Protein AF-A0A2R3QWH8-F1 (afdb_monomer_lite)

pLDDT: mean 86.48, std 6.81, range [68.69, 97.5]

Foldseek 3Di:
DAQPPPRDDDDPVVCVVPVQADPPPGDGRVVVVVVVVVVVVVVVVVVVVVVVVVPDDPVVVVVCVVDPPDDDDDCPDDPDPPVVVVVVVVVVVVVCVVVVVVVVCCVCVVVVVVVVVVVVD

Sequence (121 aa):
MQCPKCKYEPTLAEVQQSPDDCVSCGVNYEGHERYVAQVKAQRQAEQAANVARAKRSPVVYEAEQQYPGAQPVVVVDINMSFGAMVRFMVKWVIASIPALIILFLLFTGVPAFFATLLRIF

Organism: Ectopseudomonas mendocina (NCBI:txid300)

Secondary structure (DSSP, 8-state):
---TTT-----HHHHHH-SSB-TTT--BHHHHHHHHHHHHHHHHHHHHHHHHHHTS-HHHHHHHHHSTT------------HHHHHHHHHHHHHHHHHHHHHHHHHHHHHHHHHHHHHHH-

Structure (mmCIF, N/CA/C/O backbone):
data_AF-A0A2R3QWH8-F1
#
_entry.id   AF-A0A2R3QWH8-F1
#
loop_
_atom_site.group_PDB
_atom_site.id
_atom_site.type_symbol
_atom_site.label_atom_id
_atom_site.label_alt_id
_atom_site.label_comp_id
_atom_site.label_asym_id
_atom_site.label_entity_id
_atom_site.label_seq_id
_atom_site.pdbx_PDB_ins_code
_atom_site.Cartn_x
_atom_site.Cartn_y
_atom_site.Cartn_z
_atom_site.occupancy
_atom_site.B_iso_or_equiv
_atom_site.auth_seq_id
_atom_site.auth_comp_id
_atom_site.auth_asym_id
_atom_site.auth_atom_id
_atom_site.pdbx_PDB_model_num
ATOM 1 N N . MET A 1 1 ? -36.069 -2.896 49.696 1.00 68.69 1 MET A N 1
ATOM 2 C CA . MET A 1 1 ? -35.003 -2.742 48.679 1.00 68.69 1 MET A CA 1
ATOM 3 C C . MET A 1 1 ? -33.701 -3.049 49.394 1.00 68.69 1 MET A C 1
ATOM 5 O O . MET A 1 1 ? -33.460 -2.440 50.427 1.00 68.69 1 MET A O 1
ATOM 9 N N . GLN A 1 2 ? -32.937 -4.048 48.955 1.00 79.56 2 GLN A N 1
ATOM 10 C CA . GLN A 1 2 ? -31.701 -4.435 49.643 1.00 79.56 2 GLN A CA 1
ATOM 11 C C . GLN A 1 2 ? -30.595 -3.422 49.343 1.00 79.56 2 GLN A C 1
ATOM 13 O O . GLN A 1 2 ? -30.450 -2.994 48.197 1.00 79.56 2 GLN A O 1
ATOM 18 N N . CYS A 1 3 ? -29.799 -3.054 50.349 1.00 82.81 3 CYS A N 1
ATOM 19 C CA . CYS A 1 3 ? -28.676 -2.147 50.142 1.00 82.81 3 CYS A CA 1
ATOM 20 C C . CYS A 1 3 ? -27.685 -2.744 49.122 1.00 82.81 3 CYS A C 1
ATOM 22 O O . CYS A 1 3 ? -27.189 -3.853 49.334 1.00 82.81 3 CYS A O 1
ATOM 24 N N . PRO A 1 4 ? -27.325 -2.033 48.039 1.00 79.31 4 PRO A N 1
ATOM 25 C CA . PRO A 1 4 ? -26.492 -2.589 46.971 1.00 79.31 4 PRO A CA 1
ATOM 26 C C . PRO A 1 4 ? -25.050 -2.895 47.406 1.00 79.31 4 PRO A C 1
ATOM 28 O O . PRO A 1 4 ? -24.358 -3.648 46.724 1.00 79.31 4 PRO A O 1
ATOM 31 N N . LYS A 1 5 ? -24.594 -2.340 48.538 1.00 83.88 5 LYS A N 1
ATOM 32 C CA . LYS A 1 5 ? -23.242 -2.559 49.069 1.00 83.88 5 LYS A CA 1
ATOM 33 C C . LYS A 1 5 ? -23.173 -3.685 50.100 1.00 83.88 5 LYS A C 1
ATOM 35 O O . LYS A 1 5 ? -22.277 -4.518 50.011 1.00 83.88 5 LYS A O 1
ATOM 40 N N . CYS A 1 6 ? -24.092 -3.719 51.071 1.00 87.44 6 CYS A N 1
ATOM 41 C CA . CYS A 1 6 ? -24.067 -4.704 52.165 1.00 87.44 6 CYS A CA 1
ATOM 42 C C . CYS A 1 6 ? -25.191 -5.749 52.116 1.00 87.44 6 CYS A C 1
ATOM 44 O O . CYS A 1 6 ? -25.213 -6.637 52.961 1.00 87.44 6 CYS A O 1
ATOM 46 N N . LYS A 1 7 ? -26.115 -5.661 51.149 1.00 85.81 7 LYS A N 1
ATOM 47 C CA . LYS A 1 7 ? -27.301 -6.529 50.993 1.00 85.81 7 LYS A CA 1
ATOM 48 C C . LYS A 1 7 ? -28.246 -6.563 52.201 1.00 85.81 7 LYS A C 1
ATOM 50 O O . LYS A 1 7 ? -29.137 -7.402 52.252 1.00 85.81 7 LYS A O 1
ATOM 55 N N . TYR A 1 8 ? -28.075 -5.6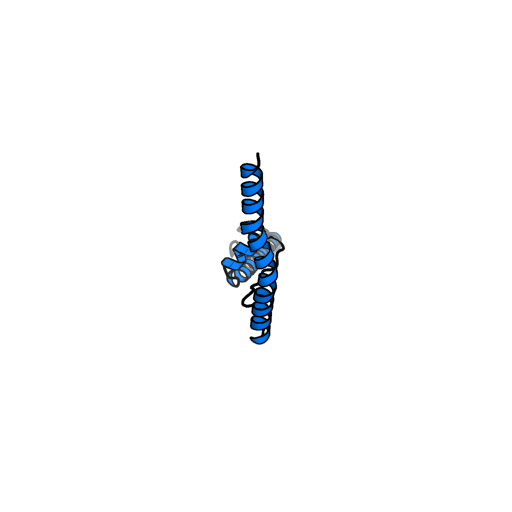49 53.153 1.00 88.38 8 TYR A N 1
ATOM 56 C CA . TYR A 1 8 ? -28.960 -5.510 54.300 1.00 88.38 8 TYR A CA 1
ATOM 57 C C . TYR A 1 8 ? -30.344 -5.026 53.858 1.00 88.38 8 TYR A C 1
ATOM 59 O O . TYR A 1 8 ? -30.455 -4.168 52.975 1.00 88.38 8 TYR A O 1
ATOM 67 N N . GLU A 1 9 ? -31.383 -5.581 54.473 1.00 85.12 9 GLU A N 1
ATOM 68 C CA . GLU A 1 9 ? -32.7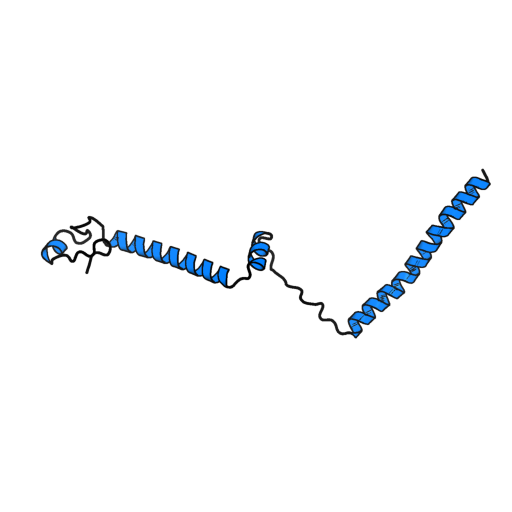78 -5.294 54.162 1.00 85.12 9 GLU A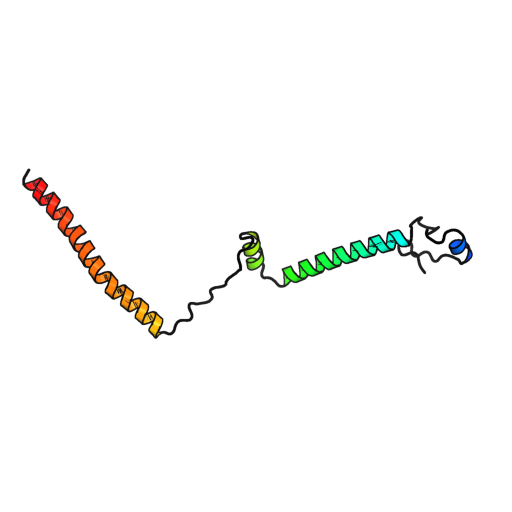 CA 1
ATOM 69 C C . GLU A 1 9 ? -33.376 -4.502 55.335 1.00 85.12 9 GLU A C 1
ATOM 71 O O . GLU A 1 9 ? -33.548 -5.067 56.415 1.00 85.12 9 GLU A O 1
ATOM 76 N N . PRO A 1 10 ? -33.604 -3.186 55.174 1.00 81.94 10 PRO A N 1
ATOM 77 C CA . PRO A 1 10 ? -33.981 -2.326 56.288 1.00 81.94 10 PRO A CA 1
ATOM 78 C C . PRO A 1 10 ? -35.434 -2.557 56.705 1.00 81.94 10 PRO A C 1
ATOM 80 O O . PRO A 1 10 ? -36.315 -2.786 55.871 1.00 81.94 10 PRO A O 1
ATOM 83 N N . THR A 1 11 ? -35.690 -2.463 58.006 1.00 85.56 11 THR A N 1
ATOM 84 C CA . THR A 1 11 ? -37.042 -2.528 58.563 1.00 85.56 11 THR A CA 1
ATOM 85 C C . THR A 1 11 ? -37.781 -1.201 58.367 1.00 85.56 11 THR A C 1
ATOM 87 O O . THR A 1 11 ? -37.170 -0.146 58.190 1.00 85.56 11 THR A O 1
ATOM 90 N N . LEU A 1 12 ? -39.119 -1.224 58.411 1.00 83.25 12 LEU A N 1
ATOM 91 C CA . LEU A 1 12 ? -39.949 -0.034 58.157 1.00 83.25 12 LEU A CA 1
ATOM 92 C C . LEU A 1 12 ? -39.626 1.144 59.100 1.00 83.25 12 LEU A C 1
ATOM 94 O O . LEU A 1 12 ? -39.757 2.300 58.705 1.00 83.25 12 LEU A O 1
ATOM 98 N N . ALA A 1 13 ? -39.189 0.846 60.328 1.00 84.06 13 ALA A N 1
ATOM 99 C CA . ALA A 1 13 ? -38.800 1.841 61.324 1.00 84.06 13 ALA A CA 1
ATOM 100 C C . ALA A 1 13 ? -37.470 2.535 60.972 1.00 84.06 13 ALA A C 1
ATOM 102 O O . ALA A 1 13 ? -37.339 3.745 61.130 1.00 84.06 13 ALA A O 1
ATOM 103 N N . GLU A 1 14 ? -36.498 1.792 60.440 1.00 80.44 14 GLU A N 1
ATOM 104 C CA . GLU A 1 14 ? -35.174 2.322 60.086 1.00 80.44 14 GLU A CA 1
ATOM 105 C C . GLU A 1 14 ? -35.230 3.217 58.844 1.00 80.44 14 GLU A C 1
ATOM 107 O O . GLU A 1 14 ? -34.547 4.237 58.781 1.00 80.44 14 GLU A O 1
ATOM 112 N N . VAL A 1 15 ? -36.105 2.887 57.889 1.00 80.94 15 VAL A N 1
ATOM 113 C CA . VAL A 1 15 ? -36.326 3.697 56.678 1.00 80.94 15 VAL A CA 1
ATOM 114 C C . VAL A 1 15 ? -36.913 5.073 57.013 1.00 80.94 15 VAL A C 1
ATOM 116 O O . VAL A 1 15 ? -36.587 6.056 56.356 1.00 80.94 15 VAL A O 1
ATOM 119 N N . GLN A 1 16 ? -37.754 5.171 58.048 1.00 82.81 16 GLN A N 1
ATOM 120 C CA . GLN A 1 16 ? -38.317 6.455 58.484 1.00 82.81 16 GLN A CA 1
ATOM 121 C C . GLN A 1 16 ? -37.284 7.350 59.177 1.00 82.81 16 GLN A C 1
ATOM 123 O O . GLN A 1 16 ? -37.415 8.571 59.143 1.00 82.81 16 GLN A O 1
ATOM 128 N N . GLN A 1 17 ? -36.264 6.758 59.803 1.00 85.12 17 GLN A N 1
ATOM 129 C CA . GLN A 1 17 ? -35.264 7.497 60.567 1.00 85.12 17 GLN A CA 1
ATOM 130 C C . GLN A 1 17 ? -34.085 7.978 59.711 1.00 85.12 17 GLN A C 1
ATOM 132 O O . GLN A 1 17 ? -33.487 9.012 60.008 1.00 85.12 17 GLN A O 1
ATOM 137 N N . SER A 1 18 ? -33.735 7.256 58.646 1.00 78.94 18 SER A N 1
ATOM 138 C CA . SER A 1 18 ? -32.682 7.654 57.702 1.00 78.94 18 SER A CA 1
ATOM 139 C C . SER A 1 18 ? -33.064 7.221 56.282 1.00 78.94 18 SER A C 1
ATOM 141 O O . SER A 1 18 ? -32.698 6.124 55.860 1.00 78.94 18 SER A O 1
ATOM 143 N N . PRO A 1 19 ? -33.816 8.063 55.546 1.00 80.94 19 PRO A N 1
ATOM 144 C CA . PRO A 1 19 ? -34.322 7.721 54.215 1.00 80.94 19 PRO A CA 1
ATOM 145 C C . PRO A 1 19 ? -33.211 7.485 53.185 1.00 80.94 19 PRO A C 1
ATOM 147 O O . PRO A 1 19 ? -33.328 6.600 52.339 1.00 80.94 19 PRO A O 1
ATOM 150 N N . ASP A 1 20 ? -32.121 8.251 53.287 1.00 82.81 20 ASP A N 1
ATOM 151 C CA . ASP A 1 20 ? -31.108 8.342 52.230 1.00 82.81 20 ASP A CA 1
ATOM 152 C C . ASP A 1 20 ? -29.844 7.516 52.512 1.00 82.81 20 ASP A C 1
ATOM 154 O O . ASP A 1 20 ? -29.072 7.243 51.589 1.00 82.81 20 ASP A O 1
ATOM 158 N N . ASP A 1 21 ? -29.652 7.063 53.756 1.00 85.88 21 ASP A N 1
ATOM 159 C CA . ASP A 1 21 ? -28.432 6.390 54.205 1.00 85.88 21 ASP A CA 1
ATOM 160 C C . ASP A 1 21 ? -28.707 4.997 54.787 1.00 85.88 21 ASP A C 1
ATOM 162 O O . ASP A 1 21 ? -29.667 4.747 55.515 1.00 85.88 21 ASP A O 1
ATOM 166 N N . CYS A 1 22 ? -27.818 4.049 54.489 1.00 85.81 22 CYS A N 1
ATOM 167 C CA . CYS A 1 22 ? -27.901 2.700 55.035 1.00 85.81 22 CYS A CA 1
ATOM 168 C C . CYS A 1 22 ? -27.349 2.634 56.468 1.00 85.81 22 CYS A C 1
ATOM 170 O O . CYS A 1 22 ? -26.144 2.769 56.667 1.00 85.81 22 CYS A O 1
ATOM 172 N N . VAL A 1 23 ? -28.185 2.286 57.451 1.00 83.75 23 VAL A N 1
ATOM 173 C CA . VAL A 1 23 ? -27.793 2.158 58.873 1.00 83.75 23 VAL A CA 1
ATOM 174 C C . VAL A 1 23 ? -26.707 1.106 59.147 1.00 83.75 23 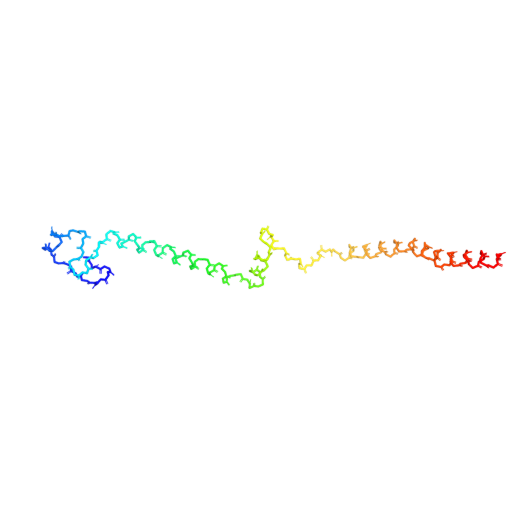VAL A C 1
ATOM 176 O O . VAL A 1 23 ? -25.965 1.215 60.116 1.00 83.75 23 VAL A O 1
ATOM 179 N N . SER A 1 24 ? -26.577 0.094 58.284 1.00 83.69 24 SER A N 1
ATOM 180 C CA . SER A 1 24 ? -25.617 -1.002 58.471 1.00 83.69 24 SER A CA 1
ATOM 181 C C . SER A 1 24 ? -24.221 -0.694 57.912 1.00 83.69 24 SER A C 1
ATOM 183 O O . SER A 1 24 ? -23.224 -1.119 58.491 1.00 83.69 24 SER A O 1
ATOM 185 N N . CYS A 1 25 ? -24.122 0.026 56.788 1.00 86.81 25 CYS A N 1
ATOM 186 C CA . CYS A 1 25 ? -22.838 0.273 56.109 1.00 86.81 25 CYS A CA 1
ATOM 187 C C . CYS A 1 25 ? -22.528 1.751 55.829 1.00 86.81 25 CYS A C 1
ATOM 189 O O . CYS A 1 25 ? -21.488 2.044 55.234 1.00 86.81 25 CYS A O 1
ATOM 191 N N . GLY A 1 26 ? -23.417 2.661 56.238 1.00 84.94 26 GLY A N 1
ATOM 192 C CA . GLY A 1 26 ? -23.244 4.113 56.187 1.00 84.94 26 GLY A CA 1
ATOM 193 C C . GLY A 1 26 ? -23.180 4.712 54.785 1.00 84.94 26 GLY A C 1
ATOM 194 O O . GLY A 1 26 ? -22.664 5.813 54.629 1.00 84.94 26 GLY A O 1
ATOM 195 N N . VAL A 1 27 ? -23.614 3.990 53.745 1.00 86.81 27 VAL A N 1
ATOM 196 C CA . VAL A 1 27 ? -23.603 4.531 52.378 1.00 86.81 27 VAL A CA 1
ATOM 197 C C . VAL A 1 27 ? -24.905 5.208 52.030 1.00 86.81 27 VAL A C 1
ATOM 199 O O . VAL A 1 27 ? -25.978 4.682 52.316 1.00 86.81 27 VAL A O 1
ATOM 202 N N . ASN A 1 28 ? -24.760 6.322 51.329 1.00 88.31 28 ASN A N 1
ATOM 203 C CA . ASN A 1 28 ? -25.857 7.037 50.721 1.00 88.31 28 ASN A CA 1
ATOM 204 C C . ASN A 1 28 ? -26.344 6.304 49.462 1.00 88.31 28 ASN A C 1
ATOM 206 O O . ASN A 1 28 ? -25.536 5.983 48.577 1.00 88.31 28 ASN A O 1
ATOM 210 N N . TYR A 1 29 ? -27.647 6.030 49.378 1.00 82.69 29 TYR A N 1
ATOM 211 C CA . TYR A 1 29 ? -28.237 5.289 48.261 1.00 82.69 29 TYR A CA 1
ATOM 212 C C . TYR A 1 29 ? -28.110 6.062 46.940 1.00 82.69 29 TYR A C 1
ATOM 214 O O . TYR A 1 29 ? -27.631 5.498 45.953 1.00 82.69 29 TYR A O 1
ATOM 222 N N . GLU A 1 30 ? -28.422 7.362 46.929 1.00 81.75 30 GLU A N 1
ATOM 223 C CA . GLU A 1 30 ? -28.350 8.189 45.717 1.00 81.75 30 GLU A CA 1
ATOM 224 C C . GLU A 1 30 ? -26.918 8.315 45.181 1.00 81.75 30 GLU A C 1
ATOM 226 O O . GLU A 1 30 ? -26.661 8.193 43.979 1.00 81.75 30 GLU A O 1
ATOM 231 N N . GLY A 1 31 ? -25.957 8.556 46.077 1.00 85.88 31 GLY A N 1
ATOM 232 C CA . GLY A 1 31 ? -24.547 8.683 45.717 1.00 85.88 31 GLY A CA 1
ATOM 233 C C . GLY A 1 31 ? -23.979 7.380 45.159 1.00 85.88 31 GLY A C 1
ATOM 234 O O . GLY A 1 31 ? -23.249 7.391 44.162 1.00 85.88 31 GLY A O 1
ATOM 235 N N . HIS A 1 32 ? -24.351 6.247 45.762 1.00 84.44 32 HIS A N 1
ATOM 236 C CA . HIS A 1 32 ? -23.923 4.940 45.288 1.00 84.44 32 HIS A CA 1
ATOM 237 C C . HIS A 1 32 ? -24.479 4.658 43.892 1.00 84.44 32 HIS A C 1
ATOM 239 O O . HIS A 1 32 ? -23.709 4.275 43.017 1.00 84.44 32 HIS A O 1
ATOM 245 N N . GLU A 1 33 ? -25.767 4.904 43.639 1.00 82.81 33 GLU A N 1
ATOM 246 C CA . GLU A 1 33 ? -26.374 4.712 42.317 1.00 82.81 33 GLU A CA 1
ATOM 247 C C . GLU A 1 33 ? -25.693 5.537 41.221 1.00 82.81 33 GLU A C 1
ATOM 249 O O . GLU A 1 33 ? -25.376 4.994 40.158 1.00 82.81 33 GLU A O 1
ATOM 254 N N . ARG A 1 34 ? -25.371 6.810 41.496 1.00 85.88 34 ARG A N 1
ATOM 255 C CA . ARG A 1 34 ? -24.610 7.666 40.567 1.00 85.88 34 ARG A CA 1
ATOM 256 C C . ARG A 1 34 ? -23.223 7.095 40.279 1.00 85.88 34 ARG A C 1
ATOM 258 O O . ARG A 1 34 ? -22.821 7.033 39.117 1.00 85.88 34 ARG A O 1
ATOM 265 N N . TYR A 1 35 ? -22.515 6.630 41.308 1.00 86.25 35 TYR A N 1
ATOM 266 C CA . TYR A 1 35 ? -21.218 5.974 41.142 1.00 86.25 35 TYR A CA 1
ATOM 267 C C . TYR A 1 35 ? -21.335 4.698 40.297 1.00 86.25 35 TYR A C 1
ATOM 269 O O . TYR A 1 35 ? -20.577 4.525 39.344 1.00 86.25 35 TYR A O 1
ATOM 277 N N . VAL A 1 36 ? -22.314 3.822 40.567 1.00 88.00 36 VAL A N 1
ATOM 278 C CA . VAL A 1 36 ? -22.469 2.583 39.784 1.00 88.00 36 VAL A CA 1
ATOM 279 C C . VAL A 1 36 ? -22.866 2.879 38.339 1.00 88.00 36 VAL A C 1
ATOM 281 O O . VAL A 1 36 ? -22.408 2.180 37.436 1.00 88.00 36 VAL A O 1
ATOM 284 N N . ALA A 1 37 ? -23.688 3.904 38.101 1.00 89.19 37 ALA A N 1
ATOM 285 C CA . ALA A 1 37 ? -24.051 4.344 36.758 1.00 89.19 37 ALA A CA 1
ATOM 286 C C . ALA A 1 37 ? -22.817 4.819 35.975 1.00 89.19 37 ALA A C 1
ATOM 288 O O . ALA A 1 37 ? -22.608 4.382 34.844 1.00 89.19 37 ALA A O 1
ATOM 289 N N . GLN A 1 38 ? -21.954 5.628 36.598 1.00 89.62 38 GLN A N 1
ATOM 290 C CA . GLN A 1 38 ? -20.698 6.083 35.995 1.00 89.62 38 GLN A CA 1
ATOM 291 C C . GLN A 1 38 ? -19.739 4.919 35.722 1.00 89.62 38 GLN A C 1
ATOM 293 O O . GLN A 1 38 ? -19.216 4.800 34.617 1.00 89.62 38 GLN A O 1
ATOM 298 N N . VAL A 1 39 ? -19.552 4.015 36.687 1.00 91.25 39 VAL A N 1
ATOM 299 C CA . VAL A 1 39 ? -18.669 2.849 36.532 1.00 91.25 39 VAL A CA 1
ATOM 300 C C . VAL A 1 39 ? -19.194 1.887 35.465 1.00 91.25 39 VAL A C 1
ATOM 302 O O . VAL A 1 39 ? -18.411 1.347 34.684 1.00 91.25 39 VAL A O 1
ATOM 305 N N . LYS A 1 40 ? -20.513 1.667 35.384 1.00 91.62 40 LYS A N 1
ATOM 306 C CA . LYS A 1 40 ? -21.113 0.871 34.303 1.00 91.62 40 LYS A CA 1
ATOM 307 C C . LYS A 1 40 ? -20.920 1.541 32.949 1.00 91.62 40 LYS A C 1
ATOM 309 O O . LYS A 1 40 ? -20.536 0.844 32.017 1.00 91.62 40 LYS A O 1
ATOM 314 N N . ALA A 1 41 ? -21.126 2.854 32.846 1.00 90.12 41 ALA A N 1
ATOM 315 C CA . ALA A 1 41 ? -20.905 3.597 31.608 1.00 90.12 41 ALA A CA 1
ATOM 316 C C . ALA A 1 41 ? -19.438 3.516 31.150 1.00 90.12 41 ALA A C 1
ATOM 318 O O . ALA A 1 41 ? -19.179 3.238 29.983 1.00 90.12 41 ALA A O 1
ATOM 319 N N . GLN A 1 42 ? -18.482 3.665 32.074 1.00 89.75 42 GLN A N 1
ATOM 320 C CA . GLN A 1 42 ? -17.051 3.501 31.795 1.00 89.75 42 GLN A CA 1
ATOM 321 C C . GLN A 1 42 ? -16.729 2.089 31.305 1.00 89.75 42 GLN A C 1
ATOM 323 O O . GLN A 1 42 ? -16.162 1.927 30.229 1.00 89.75 42 GLN A O 1
ATOM 328 N N . ARG A 1 43 ? -17.161 1.053 32.035 1.00 89.38 43 ARG A N 1
ATOM 329 C CA . ARG A 1 43 ? -16.918 -0.344 31.642 1.00 89.38 43 ARG A CA 1
ATOM 330 C C . ARG A 1 43 ? -17.559 -0.688 30.305 1.00 89.38 43 ARG A C 1
ATOM 332 O O . ARG A 1 43 ? -16.967 -1.421 29.523 1.00 89.38 43 ARG A O 1
ATOM 339 N N . GLN A 1 44 ? -18.755 -0.175 30.032 1.00 89.19 44 GLN A N 1
ATOM 340 C CA . GLN A 1 44 ? -19.417 -0.371 28.745 1.00 89.19 44 GLN A CA 1
ATOM 341 C C . GLN A 1 44 ? -18.659 0.333 27.615 1.00 89.19 44 GLN A C 1
ATOM 343 O O . GLN A 1 44 ? -18.492 -0.261 26.552 1.00 89.19 44 GLN A O 1
ATOM 348 N N . ALA A 1 45 ? -18.146 1.546 27.842 1.00 87.25 45 ALA A N 1
ATOM 349 C CA . ALA A 1 45 ? -17.319 2.260 26.870 1.00 87.25 45 ALA A CA 1
ATOM 350 C C . ALA A 1 45 ? -15.993 1.528 26.595 1.00 87.25 45 ALA A C 1
ATOM 352 O O . ALA A 1 45 ? -15.616 1.347 25.437 1.00 87.25 45 ALA A O 1
ATOM 353 N N . GLU A 1 46 ? -15.325 1.032 27.638 1.00 86.62 46 GLU A N 1
ATOM 354 C CA . GLU A 1 46 ? -14.106 0.224 27.520 1.00 86.62 46 GLU A CA 1
ATOM 355 C C . GLU A 1 46 ? -14.364 -1.100 26.794 1.00 86.62 46 GLU A C 1
ATOM 357 O O . GLU A 1 46 ? -13.610 -1.483 25.901 1.00 86.62 46 GLU A O 1
ATOM 362 N N . GLN A 1 47 ? -15.453 -1.799 27.126 1.00 86.12 47 GLN A N 1
ATOM 363 C CA . GLN A 1 47 ? -15.846 -3.032 26.445 1.00 86.12 47 GLN A CA 1
ATOM 364 C C . GLN A 1 47 ? -16.170 -2.775 24.972 1.00 86.12 47 GLN A C 1
ATOM 366 O O . GLN A 1 47 ? -15.697 -3.515 24.111 1.00 86.12 47 GLN A O 1
ATOM 371 N N . ALA A 1 48 ? -16.911 -1.710 24.659 1.00 83.94 48 ALA A N 1
ATOM 372 C CA . ALA A 1 48 ? -17.206 -1.325 23.284 1.00 83.94 48 ALA A CA 1
ATOM 373 C C . ALA A 1 48 ? -15.923 -1.003 22.496 1.00 83.94 48 ALA A C 1
ATOM 375 O O . ALA A 1 48 ? -15.775 -1.457 21.359 1.00 83.94 48 ALA A O 1
ATOM 376 N N . ALA A 1 49 ? -14.964 -0.305 23.112 1.00 82.62 49 ALA A N 1
ATOM 377 C CA . ALA A 1 49 ? -13.660 -0.024 22.515 1.00 82.62 49 ALA A CA 1
ATOM 378 C C . ALA A 1 49 ? -12.836 -1.305 22.287 1.00 82.62 49 ALA A C 1
ATOM 380 O O . ALA A 1 49 ? -12.276 -1.498 21.207 1.00 82.62 49 ALA A O 1
ATOM 381 N N . ASN A 1 50 ? -12.813 -2.222 23.257 1.00 81.94 50 ASN A N 1
ATOM 382 C CA . ASN A 1 50 ? -12.097 -3.495 23.149 1.00 81.94 50 ASN A CA 1
ATOM 383 C C . ASN A 1 50 ? -12.709 -4.421 22.090 1.00 81.94 50 ASN A C 1
ATOM 385 O O . ASN A 1 50 ? -11.976 -5.069 21.348 1.00 81.94 50 ASN A O 1
ATOM 389 N N . VAL A 1 51 ? -14.037 -4.447 21.952 1.00 84.06 51 VAL A N 1
ATOM 390 C CA . VAL A 1 51 ? -14.724 -5.193 20.884 1.00 84.06 51 VAL A CA 1
ATOM 391 C C . VAL A 1 51 ? -14.451 -4.564 19.516 1.00 84.06 51 VAL A C 1
ATOM 393 O O . VAL A 1 51 ? -14.203 -5.281 18.546 1.00 84.06 51 VAL A O 1
ATOM 396 N N . ALA A 1 52 ? -14.437 -3.231 19.422 1.00 78.56 52 ALA A N 1
ATOM 397 C CA . ALA A 1 52 ? -14.054 -2.525 18.199 1.00 78.56 52 ALA A CA 1
ATOM 398 C C . ALA A 1 52 ? -12.580 -2.762 17.818 1.00 78.56 52 ALA A C 1
ATOM 400 O O . ALA A 1 52 ? -12.242 -2.757 16.632 1.00 78.56 52 ALA A O 1
ATOM 401 N N . ARG A 1 53 ? -11.712 -2.997 18.810 1.00 72.62 53 ARG A N 1
ATOM 402 C CA . ARG A 1 53 ? -10.314 -3.399 18.620 1.00 72.62 53 ARG A CA 1
ATOM 403 C C . ARG A 1 53 ? -10.179 -4.860 18.202 1.00 72.62 53 ARG A C 1
ATOM 405 O O . ARG A 1 53 ? -9.454 -5.132 17.258 1.00 72.62 53 ARG A O 1
ATOM 412 N N . ALA A 1 54 ? -10.916 -5.779 18.825 1.00 78.19 54 ALA A N 1
ATOM 413 C CA . ALA A 1 54 ? -10.877 -7.209 18.507 1.00 78.19 54 ALA A CA 1
ATOM 414 C C . ALA A 1 54 ? -11.355 -7.532 17.081 1.00 78.19 54 ALA A C 1
ATOM 416 O O . ALA A 1 54 ? -10.928 -8.519 16.491 1.00 78.19 54 ALA A O 1
ATOM 417 N N . LYS A 1 55 ? -12.232 -6.697 16.509 1.00 77.88 55 LYS A N 1
ATOM 418 C CA . LYS A 1 55 ? -12.675 -6.829 15.112 1.00 77.88 55 LYS A CA 1
ATOM 419 C C . LYS A 1 55 ? -11.637 -6.352 14.090 1.00 77.88 55 LYS A C 1
ATOM 421 O O . LYS A 1 55 ? -11.766 -6.689 12.916 1.00 77.88 55 LYS A O 1
ATOM 426 N N . ARG A 1 56 ? -10.638 -5.562 14.499 1.00 76.25 56 ARG A N 1
ATOM 427 C CA . ARG A 1 56 ? -9.568 -5.080 13.617 1.00 76.25 56 ARG A CA 1
ATOM 428 C C . ARG A 1 56 ? -8.361 -6.014 13.695 1.00 76.25 56 ARG A C 1
ATOM 430 O O . ARG A 1 56 ? -7.979 -6.469 14.767 1.00 76.25 56 ARG A O 1
ATOM 437 N N . SER A 1 57 ? -7.748 -6.280 12.543 1.00 79.31 57 SER A N 1
ATOM 438 C CA . SER A 1 57 ? -6.465 -6.986 12.472 1.00 79.31 57 SER A CA 1
ATOM 439 C C . SER A 1 57 ? -5.388 -6.200 13.244 1.00 79.31 57 SER A C 1
ATOM 441 O O . SER A 1 57 ? -5.365 -4.970 13.134 1.00 79.31 57 SER A O 1
ATOM 443 N N . PRO A 1 58 ? -4.485 -6.864 13.994 1.00 80.19 58 PRO A N 1
ATOM 444 C CA . PRO A 1 58 ? -3.416 -6.192 14.740 1.00 80.19 58 PRO A CA 1
ATOM 445 C C . PRO A 1 58 ? -2.532 -5.318 13.837 1.00 80.19 58 PRO A C 1
ATOM 447 O O . PRO A 1 58 ? -2.180 -4.209 14.226 1.00 80.19 58 PRO A O 1
ATOM 450 N N . VAL A 1 59 ? -2.304 -5.751 12.591 1.00 82.06 59 VAL A N 1
ATOM 451 C CA . VAL A 1 59 ? -1.540 -5.005 11.573 1.00 82.06 59 VAL A CA 1
ATOM 452 C C . VAL A 1 59 ? -2.192 -3.658 11.242 1.00 82.06 59 VAL A C 1
ATOM 454 O O . VAL A 1 59 ? -1.510 -2.664 11.010 1.00 82.06 59 VAL A O 1
ATOM 457 N N . VAL A 1 60 ? -3.526 -3.602 11.235 1.00 79.81 60 VAL A N 1
ATOM 458 C CA . VAL A 1 60 ? -4.271 -2.368 10.936 1.00 79.81 60 VAL A CA 1
ATOM 459 C C . VAL A 1 60 ? -4.178 -1.391 12.108 1.00 79.81 60 VAL A C 1
ATOM 461 O O . VAL A 1 60 ? -4.038 -0.192 11.893 1.00 79.81 60 VAL A O 1
ATOM 464 N N . TYR A 1 61 ? -4.191 -1.902 13.340 1.00 78.12 61 TYR A N 1
ATOM 465 C CA . TYR A 1 61 ? -4.102 -1.078 14.547 1.00 78.12 61 TYR A CA 1
ATOM 466 C C . TYR A 1 61 ? -2.731 -0.410 14.700 1.00 78.12 61 TYR A C 1
ATOM 468 O O . TYR A 1 61 ? -2.648 0.761 15.069 1.00 78.12 61 TYR A O 1
ATOM 476 N N . GLU A 1 62 ? -1.660 -1.147 14.403 1.00 79.88 62 GLU A N 1
ATOM 477 C CA . GLU A 1 62 ? -0.290 -0.623 14.411 1.00 79.88 62 GLU A CA 1
ATOM 478 C C . GLU A 1 62 ? -0.107 0.458 13.335 1.00 79.88 62 GLU A C 1
ATOM 480 O O . GLU A 1 62 ? 0.428 1.531 13.616 1.00 79.88 62 GLU A O 1
ATOM 485 N N . ALA A 1 63 ? -0.638 0.230 12.128 1.00 80.50 63 ALA A N 1
ATOM 486 C CA . ALA A 1 63 ? -0.597 1.213 11.047 1.00 80.50 63 ALA A CA 1
ATOM 487 C C . ALA A 1 63 ? -1.390 2.498 11.370 1.00 80.50 63 ALA A C 1
ATOM 489 O O . ALA A 1 63 ? -0.915 3.595 11.080 1.00 80.50 63 ALA A O 1
ATOM 490 N N . GLU A 1 64 ? -2.565 2.390 12.003 1.00 80.44 64 GLU A N 1
ATOM 491 C CA . GLU A 1 64 ? -3.368 3.551 12.426 1.00 80.44 64 GLU A CA 1
ATOM 492 C C . GLU A 1 64 ? -2.665 4.396 13.498 1.00 80.44 64 GLU A C 1
ATOM 494 O O . GLU A 1 64 ? -2.753 5.624 13.471 1.00 80.44 64 GLU A O 1
ATOM 499 N N . GLN A 1 65 ? -1.956 3.765 14.441 1.00 80.19 65 GLN A N 1
ATOM 500 C CA . GLN A 1 65 ? -1.191 4.493 15.458 1.00 80.19 65 GLN A CA 1
ATOM 501 C C . GLN A 1 65 ? 0.026 5.202 14.870 1.00 80.19 65 GLN A C 1
ATOM 503 O O . GLN A 1 65 ? 0.350 6.314 15.286 1.00 80.19 65 GLN A O 1
ATOM 508 N N . GLN A 1 66 ? 0.696 4.566 13.909 1.00 83.94 66 GLN A N 1
ATOM 509 C CA . GLN A 1 66 ? 1.897 5.120 13.297 1.00 83.94 66 GLN A CA 1
ATOM 510 C C . GLN A 1 66 ? 1.597 6.296 12.355 1.00 83.94 66 GLN A C 1
ATOM 512 O O . GLN A 1 66 ? 2.446 7.172 12.186 1.00 83.94 66 GLN A O 1
ATOM 517 N N . TYR A 1 67 ? 0.388 6.357 11.788 1.00 81.69 67 TYR A N 1
ATOM 518 C CA . TYR A 1 67 ? -0.040 7.422 10.879 1.00 81.69 67 TYR A CA 1
ATOM 519 C C . TYR A 1 67 ? -1.390 8.028 11.307 1.00 81.69 67 TYR A C 1
ATOM 521 O O . TYR A 1 67 ? -2.420 7.762 10.678 1.00 81.69 67 TYR A O 1
ATOM 529 N N . PRO A 1 68 ? -1.418 8.873 12.359 1.00 79.75 68 PRO A N 1
ATOM 530 C CA . PRO A 1 68 ? -2.654 9.483 12.835 1.00 79.75 68 PRO A CA 1
ATOM 531 C C . PRO A 1 68 ? -3.269 10.379 11.750 1.00 79.75 68 PRO A C 1
ATOM 533 O O . PRO A 1 68 ? -2.659 11.346 11.298 1.00 79.75 68 PRO A O 1
ATOM 536 N N . GLY A 1 69 ? -4.490 10.044 11.325 1.00 82.62 69 GLY A N 1
ATOM 537 C CA . GLY A 1 69 ? -5.228 10.762 10.279 1.00 82.62 69 GLY A CA 1
ATOM 538 C C . GLY A 1 69 ? -5.050 10.214 8.858 1.00 82.62 69 GLY A C 1
ATOM 539 O O . GLY A 1 69 ? -5.737 10.683 7.950 1.00 82.62 69 GLY A O 1
ATOM 540 N N . ALA A 1 70 ? -4.192 9.210 8.645 1.00 80.69 70 ALA A N 1
ATOM 541 C CA . ALA A 1 70 ? -4.112 8.512 7.365 1.00 80.69 70 ALA A CA 1
ATOM 542 C C . ALA A 1 70 ? -5.229 7.463 7.253 1.00 80.69 70 ALA A C 1
ATOM 544 O O . ALA A 1 70 ? -5.456 6.675 8.170 1.00 80.69 70 ALA A O 1
ATOM 545 N N . GLN A 1 71 ? -5.926 7.433 6.115 1.00 79.31 71 GLN A N 1
ATOM 546 C CA . GLN A 1 71 ? -6.876 6.359 5.824 1.00 79.31 71 GLN A CA 1
ATOM 547 C C . GLN A 1 71 ? -6.117 5.128 5.312 1.00 79.31 71 GLN A C 1
ATOM 549 O O . GLN A 1 71 ? -5.357 5.254 4.347 1.00 79.31 71 GLN A O 1
ATOM 554 N N . PRO A 1 72 ? -6.310 3.939 5.910 1.00 74.94 72 PRO A N 1
ATOM 555 C CA . PRO A 1 72 ? -5.677 2.724 5.421 1.00 74.94 72 PRO A CA 1
ATOM 556 C C . PRO A 1 72 ? -6.286 2.335 4.067 1.00 74.94 72 PRO A C 1
ATOM 558 O O . PRO A 1 72 ? -7.454 1.959 3.983 1.00 74.94 72 PRO A O 1
ATOM 561 N N . VAL A 1 73 ? -5.488 2.415 3.001 1.00 78.94 73 VAL A N 1
ATOM 562 C CA . VAL A 1 73 ? -5.861 1.950 1.658 1.00 78.94 73 VAL A CA 1
ATOM 563 C C . VAL A 1 73 ? -5.042 0.708 1.337 1.00 78.94 73 VAL A C 1
ATOM 565 O O . VAL A 1 73 ? -3.821 0.773 1.205 1.00 78.94 73 VAL A O 1
ATOM 568 N N . VAL A 1 74 ? -5.713 -0.436 1.211 1.00 74.19 74 VAL A N 1
ATOM 569 C CA . VAL A 1 74 ? -5.077 -1.678 0.763 1.00 74.19 74 VAL A CA 1
ATOM 570 C C . VAL A 1 74 ? -5.135 -1.716 -0.761 1.00 74.19 74 VAL A C 1
ATOM 572 O O . VAL A 1 74 ? -6.203 -1.905 -1.343 1.00 74.19 74 VAL A O 1
ATOM 575 N N . VAL A 1 75 ? -3.989 -1.533 -1.416 1.00 79.25 75 VAL A N 1
ATOM 576 C CA . VAL A 1 75 ? -3.870 -1.707 -2.870 1.00 79.25 75 VAL A CA 1
ATOM 577 C C . VAL A 1 75 ? -3.615 -3.188 -3.141 1.00 79.25 75 VAL A C 1
ATOM 579 O O . VAL A 1 75 ? -2.489 -3.660 -3.027 1.00 79.25 75 VAL A O 1
ATOM 582 N N . VAL A 1 76 ? -4.686 -3.934 -3.418 1.00 75.50 76 VAL A N 1
ATOM 583 C CA . VAL A 1 76 ? -4.633 -5.395 -3.623 1.00 75.50 76 VAL A CA 1
ATOM 584 C C . VAL A 1 76 ? -4.074 -5.751 -5.002 1.00 75.50 76 VAL A C 1
ATOM 586 O O . VAL A 1 76 ? -3.365 -6.742 -5.131 1.00 75.50 76 VAL A O 1
ATOM 589 N N . ASP A 1 77 ? -4.374 -4.941 -6.020 1.00 73.75 77 ASP A N 1
ATOM 590 C CA . ASP A 1 77 ? -3.871 -5.107 -7.384 1.00 73.75 77 ASP A CA 1
ATOM 591 C C . ASP A 1 77 ? -4.120 -3.829 -8.204 1.00 73.75 77 ASP A C 1
ATOM 593 O O . ASP A 1 77 ? -4.976 -3.006 -7.856 1.00 73.75 77 ASP A O 1
ATOM 597 N N . ILE A 1 78 ? -3.415 -3.671 -9.323 1.00 76.00 78 ILE A N 1
ATOM 598 C CA . ILE A 1 78 ? -3.748 -2.672 -10.334 1.00 76.00 78 ILE A CA 1
ATOM 599 C C . ILE A 1 78 ? -4.741 -3.323 -11.298 1.00 76.00 78 ILE A C 1
ATOM 601 O O . ILE A 1 78 ? -4.345 -3.985 -12.255 1.00 76.00 78 ILE A O 1
ATOM 605 N N . ASN A 1 79 ? -6.042 -3.134 -11.051 1.00 76.88 79 ASN A N 1
ATOM 606 C CA . ASN A 1 79 ? -7.102 -3.647 -11.923 1.00 76.88 79 ASN A CA 1
ATOM 607 C C . ASN A 1 79 ? -7.063 -2.943 -13.291 1.00 76.88 79 ASN A C 1
ATOM 609 O O . ASN A 1 79 ? -7.738 -1.940 -13.531 1.00 76.88 79 ASN A O 1
ATOM 613 N N . MET A 1 80 ? -6.224 -3.458 -14.183 1.00 81.19 80 MET A N 1
ATOM 614 C CA . MET A 1 80 ? -6.083 -3.006 -15.554 1.00 81.19 80 MET A CA 1
ATOM 615 C C . MET A 1 80 ? -6.253 -4.197 -16.498 1.00 81.19 80 MET A C 1
ATOM 617 O O . MET A 1 80 ? -5.750 -5.290 -16.251 1.00 81.19 80 MET A O 1
ATOM 621 N N . SER A 1 81 ? -6.967 -3.995 -17.608 1.00 89.50 81 SER A N 1
ATOM 622 C CA . SER A 1 81 ? -7.084 -5.035 -18.636 1.00 89.50 81 SER A CA 1
ATOM 623 C C . SER A 1 81 ? -5.705 -5.402 -19.194 1.00 89.50 81 SER A C 1
ATOM 625 O O . SER A 1 81 ? -4.814 -4.553 -19.278 1.00 89.50 81 SER A O 1
ATOM 627 N N . PHE A 1 82 ? -5.537 -6.644 -19.654 1.00 90.00 82 PHE A N 1
ATOM 628 C CA . PHE A 1 82 ? -4.285 -7.112 -20.261 1.00 90.00 82 PHE A CA 1
ATOM 629 C C . PHE A 1 82 ? -3.762 -6.156 -21.354 1.00 90.00 82 PHE A C 1
ATOM 631 O O . PHE A 1 82 ? -2.575 -5.848 -21.421 1.00 90.00 82 PHE A O 1
ATOM 638 N N . GLY A 1 83 ? -4.660 -5.571 -22.156 1.00 92.06 83 GLY A N 1
ATOM 639 C CA . GLY A 1 83 ? -4.289 -4.584 -23.174 1.00 92.06 83 GLY A CA 1
ATOM 640 C C . GLY A 1 83 ? -3.756 -3.254 -22.618 1.00 92.06 83 GLY A C 1
ATOM 641 O O . GLY A 1 83 ? -2.957 -2.588 -23.277 1.00 92.06 83 GLY A O 1
ATOM 642 N N . ALA A 1 84 ? -4.168 -2.830 -21.420 1.00 91.38 84 ALA A N 1
ATOM 643 C CA . ALA A 1 84 ? -3.581 -1.668 -20.751 1.00 91.38 84 ALA A CA 1
ATOM 644 C C . ALA A 1 84 ? -2.153 -1.968 -20.269 1.00 91.38 84 ALA A C 1
ATOM 646 O O . ALA A 1 84 ? -1.261 -1.148 -20.494 1.00 91.38 84 ALA A O 1
ATOM 647 N N . MET A 1 85 ? -1.927 -3.170 -19.729 1.00 91.69 85 MET A N 1
ATOM 648 C CA . MET A 1 85 ? -0.601 -3.634 -19.315 1.00 91.69 85 MET A CA 1
ATOM 649 C C . MET A 1 85 ? 0.374 -3.685 -20.501 1.00 91.69 85 MET A C 1
ATOM 651 O O . MET A 1 85 ? 1.466 -3.121 -20.439 1.00 91.69 85 MET A O 1
ATOM 655 N N . VAL A 1 86 ? -0.039 -4.271 -21.628 1.00 94.75 86 VAL A N 1
ATOM 656 C CA . VAL A 1 86 ? 0.812 -4.370 -22.827 1.00 94.75 86 VAL A CA 1
ATOM 657 C C . VAL A 1 86 ? 1.113 -2.993 -23.419 1.00 94.75 86 VAL A C 1
ATOM 659 O O . VAL A 1 86 ? 2.265 -2.694 -23.726 1.00 94.75 86 VAL A O 1
ATOM 662 N N . ARG A 1 87 ? 0.113 -2.109 -23.543 1.00 95.50 87 ARG A N 1
ATOM 663 C CA . ARG A 1 87 ? 0.343 -0.743 -24.049 1.00 95.50 87 ARG A CA 1
ATOM 664 C C . ARG A 1 87 ? 1.315 0.040 -23.174 1.00 95.50 87 ARG A C 1
ATOM 666 O O . ARG A 1 87 ? 2.094 0.827 -23.708 1.00 95.50 87 ARG A O 1
ATOM 673 N N . PHE A 1 88 ? 1.278 -0.169 -21.860 1.00 93.88 88 PHE A N 1
ATOM 674 C CA . PHE A 1 88 ? 2.260 0.403 -20.949 1.00 93.88 88 PHE A CA 1
ATOM 675 C C . PHE A 1 88 ? 3.664 -0.120 -21.271 1.00 93.88 88 PHE A C 1
ATOM 677 O O . PHE A 1 88 ? 4.545 0.687 -21.561 1.00 93.88 88 PHE A O 1
ATOM 684 N N . MET A 1 89 ? 3.858 -1.443 -21.338 1.00 94.81 89 MET A N 1
ATOM 685 C CA . MET A 1 89 ? 5.170 -2.027 -21.651 1.00 94.81 89 MET A CA 1
ATOM 686 C C . MET A 1 89 ? 5.722 -1.548 -23.000 1.00 94.81 89 MET A C 1
ATOM 688 O O . MET A 1 89 ? 6.880 -1.150 -23.089 1.00 94.81 89 MET A O 1
ATOM 692 N N . VAL A 1 90 ? 4.889 -1.510 -24.041 1.00 96.62 90 VAL A N 1
ATOM 693 C CA . VAL A 1 90 ? 5.309 -1.081 -25.384 1.00 96.62 90 VAL A CA 1
ATOM 694 C C . VAL A 1 90 ? 5.756 0.382 -25.395 1.00 96.62 90 VAL A C 1
ATOM 696 O O . VAL A 1 90 ? 6.785 0.704 -25.987 1.00 96.62 90 VAL A O 1
ATOM 699 N N . LYS A 1 91 ? 5.032 1.275 -24.709 1.00 95.69 91 LYS A N 1
ATOM 700 C CA . LYS A 1 91 ? 5.426 2.689 -24.604 1.00 95.69 91 LYS A CA 1
ATOM 701 C C . LYS A 1 91 ? 6.770 2.856 -23.900 1.00 95.69 91 LYS A C 1
ATOM 703 O O . LYS A 1 91 ? 7.582 3.655 -24.358 1.00 95.69 91 LYS A O 1
ATOM 708 N N . TRP A 1 92 ? 7.020 2.087 -22.841 1.00 96.00 92 TRP A N 1
ATOM 709 C CA . TRP A 1 92 ? 8.310 2.088 -22.147 1.00 96.00 92 TRP A CA 1
ATOM 710 C C . TRP A 1 92 ? 9.457 1.642 -23.049 1.00 96.00 92 TRP A C 1
ATOM 712 O O . TRP A 1 92 ? 10.495 2.298 -23.095 1.00 96.00 92 TRP A O 1
ATOM 722 N N . VAL A 1 93 ? 9.257 0.569 -23.814 1.00 96.56 93 VAL A N 1
ATOM 723 C CA . VAL A 1 93 ? 10.282 0.066 -24.736 1.00 96.56 93 VAL A CA 1
ATOM 724 C C . VAL A 1 93 ? 10.592 1.097 -25.822 1.00 96.56 93 VAL A C 1
ATOM 726 O O . VAL A 1 93 ? 11.757 1.423 -26.039 1.00 96.56 93 VAL A O 1
ATOM 729 N N . ILE A 1 94 ? 9.575 1.678 -26.462 1.00 97.19 94 ILE A N 1
ATOM 730 C CA . ILE A 1 94 ? 9.780 2.691 -27.511 1.00 97.19 94 ILE A CA 1
ATOM 731 C C . ILE A 1 94 ? 10.459 3.946 -26.945 1.00 97.19 94 ILE A C 1
ATOM 733 O O . ILE A 1 94 ? 11.349 4.501 -27.586 1.00 97.19 94 ILE A O 1
ATOM 737 N N . ALA A 1 95 ? 10.101 4.366 -25.728 1.00 96.81 95 ALA A N 1
ATOM 738 C CA . ALA A 1 95 ? 10.733 5.502 -25.061 1.00 96.81 95 ALA A CA 1
ATOM 739 C C . ALA A 1 95 ? 12.221 5.265 -24.740 1.00 96.81 95 ALA A C 1
ATOM 741 O O . ALA A 1 95 ? 12.986 6.224 -24.659 1.00 96.81 95 ALA A O 1
ATOM 742 N N . SER A 1 96 ? 12.657 4.010 -24.592 1.00 97.50 96 SER A N 1
ATOM 743 C CA . SER A 1 96 ? 14.062 3.693 -24.305 1.00 97.50 96 SER A CA 1
ATOM 744 C C . SER A 1 96 ? 14.997 3.903 -25.506 1.00 97.50 96 SER A C 1
ATOM 746 O O . SER A 1 96 ? 16.181 4.169 -25.316 1.00 97.50 96 SER A O 1
ATOM 748 N N . ILE A 1 97 ? 14.480 3.859 -26.739 1.00 96.62 97 ILE A N 1
ATOM 749 C CA . ILE A 1 97 ? 15.265 4.015 -27.976 1.00 96.62 97 ILE A CA 1
ATOM 750 C C . ILE A 1 97 ? 15.997 5.370 -28.039 1.00 96.62 97 ILE A C 1
ATOM 752 O O . ILE A 1 97 ? 17.222 5.365 -28.175 1.00 96.62 97 ILE A O 1
ATOM 756 N N . PRO A 1 98 ? 15.327 6.535 -27.904 1.00 95.19 98 PRO A N 1
ATOM 757 C CA . PRO A 1 98 ? 16.030 7.818 -27.886 1.00 95.19 98 PRO A CA 1
ATOM 758 C C . PRO A 1 98 ? 17.001 7.934 -26.705 1.00 95.19 98 PRO A C 1
ATOM 760 O O . PRO A 1 98 ? 18.073 8.518 -26.852 1.00 95.19 98 PRO A O 1
ATOM 763 N N . ALA A 1 99 ? 16.676 7.329 -25.558 1.00 96.50 99 ALA A N 1
ATOM 764 C CA . ALA A 1 99 ? 17.561 7.321 -24.398 1.00 96.50 99 ALA A 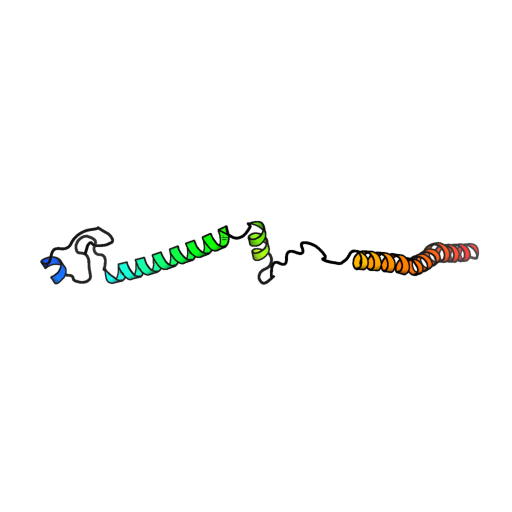CA 1
ATOM 765 C C . ALA A 1 99 ? 18.871 6.568 -24.693 1.00 96.50 99 ALA A C 1
ATOM 767 O O . ALA A 1 99 ? 19.952 7.065 -24.385 1.00 96.50 99 ALA A O 1
ATOM 768 N N . LEU A 1 100 ? 18.786 5.408 -25.352 1.00 96.81 100 LEU A N 1
ATOM 769 C CA . LEU A 1 100 ? 19.946 4.612 -25.757 1.00 96.81 100 LEU A CA 1
ATOM 770 C C . LEU A 1 100 ? 20.816 5.326 -26.794 1.00 96.81 100 LEU A C 1
ATOM 772 O O . LEU A 1 100 ? 22.036 5.229 -26.713 1.00 96.81 100 LEU A O 1
ATOM 776 N N . ILE A 1 101 ? 20.220 6.076 -27.727 1.00 96.56 101 ILE A N 1
ATOM 777 C CA . ILE A 1 101 ? 20.978 6.880 -28.700 1.00 96.56 101 ILE A CA 1
ATOM 778 C C . ILE A 1 101 ? 21.809 7.945 -27.979 1.00 96.56 101 ILE A C 1
ATOM 780 O O . ILE A 1 101 ? 23.005 8.075 -28.235 1.00 96.56 101 ILE A O 1
ATOM 784 N N . ILE A 1 102 ? 21.201 8.677 -27.042 1.00 96.81 102 ILE A N 1
ATOM 785 C CA . ILE A 1 102 ? 21.911 9.688 -26.248 1.00 96.81 102 ILE A CA 1
ATOM 786 C C . ILE A 1 102 ? 23.020 9.027 -25.428 1.00 96.81 102 ILE A C 1
ATOM 788 O O . ILE A 1 102 ? 24.152 9.505 -25.416 1.00 96.81 102 ILE A O 1
ATOM 792 N N . LEU A 1 103 ? 22.717 7.903 -24.779 1.00 96.25 103 LEU A N 1
ATOM 793 C CA . LEU A 1 103 ? 23.680 7.188 -23.953 1.00 96.25 103 LEU A CA 1
ATOM 794 C C . LEU A 1 103 ? 24.868 6.684 -24.786 1.00 96.25 103 LEU A C 1
ATOM 796 O O . LEU A 1 103 ? 26.010 6.840 -24.367 1.00 96.25 103 LEU A O 1
ATOM 800 N N . PHE A 1 104 ? 24.621 6.172 -25.994 1.00 96.31 104 PHE A N 1
ATOM 801 C CA . PHE A 1 104 ? 25.666 5.770 -26.935 1.00 96.31 104 PHE A CA 1
ATOM 802 C C . PHE A 1 104 ? 26.562 6.945 -27.346 1.00 96.31 104 PHE A C 1
ATOM 804 O O . PHE A 1 104 ? 27.788 6.817 -27.323 1.00 96.31 104 PHE A O 1
ATOM 811 N N . LEU A 1 105 ? 25.973 8.100 -27.674 1.00 95.94 105 LEU A N 1
ATOM 812 C CA . LEU A 1 105 ? 26.723 9.311 -28.021 1.00 95.94 105 LEU A CA 1
ATOM 813 C C . LEU A 1 105 ? 27.565 9.821 -26.851 1.00 95.94 105 LEU A C 1
ATOM 815 O O . LEU A 1 105 ? 28.683 10.276 -27.064 1.00 95.94 105 LEU A O 1
ATOM 819 N N . LEU A 1 106 ? 27.071 9.721 -25.618 1.00 96.38 106 LEU A N 1
ATOM 820 C CA . LEU A 1 106 ? 27.848 10.106 -24.443 1.00 96.38 106 LEU A CA 1
ATOM 821 C C . LEU A 1 106 ? 28.998 9.128 -24.181 1.00 96.38 106 LEU A C 1
ATOM 823 O O . LEU A 1 106 ? 30.130 9.561 -23.986 1.00 96.38 106 LEU A O 1
ATOM 827 N N . PHE A 1 107 ? 28.733 7.820 -24.231 1.00 95.19 107 PHE A N 1
ATOM 828 C CA . PHE A 1 107 ? 29.741 6.789 -23.964 1.00 95.19 107 PHE A CA 1
ATOM 829 C C . PHE A 1 107 ? 30.839 6.717 -25.022 1.00 95.19 107 PHE A C 1
ATOM 831 O O . PHE A 1 107 ? 31.973 6.386 -24.692 1.00 95.19 107 PHE A O 1
ATOM 838 N N . THR A 1 108 ? 30.528 7.008 -26.284 1.00 93.44 108 THR A N 1
ATOM 839 C CA . THR A 1 108 ? 31.522 6.975 -27.367 1.00 93.44 108 THR A CA 1
ATOM 840 C C . THR A 1 108 ? 32.076 8.361 -27.675 1.00 93.44 108 THR A C 1
ATOM 842 O O . THR A 1 108 ? 33.286 8.519 -27.817 1.00 93.44 108 THR A O 1
ATOM 845 N N . GLY A 1 109 ? 31.222 9.382 -27.721 1.00 93.94 109 GLY A N 1
ATOM 846 C CA . GLY A 1 109 ? 31.587 10.737 -28.120 1.00 93.94 109 GLY A CA 1
ATOM 847 C C . GLY A 1 109 ? 32.435 11.470 -27.088 1.00 93.94 109 GLY A C 1
ATOM 848 O O . GLY A 1 109 ? 33.426 12.089 -27.467 1.00 93.94 109 GLY A O 1
ATOM 849 N N . VAL A 1 110 ? 32.111 11.374 -25.791 1.00 95.12 110 VAL A N 1
ATOM 850 C CA . VAL A 1 110 ? 32.885 12.077 -24.752 1.00 95.12 110 VAL A CA 1
ATOM 851 C C . VAL A 1 110 ? 34.317 11.530 -24.667 1.00 95.12 110 VAL A C 1
ATOM 853 O O . VAL A 1 110 ? 35.249 12.326 -24.799 1.00 95.12 110 VAL A O 1
ATOM 856 N N . PRO A 1 111 ? 34.558 10.209 -24.537 1.00 93.94 111 PRO A N 1
ATOM 857 C CA . PRO A 1 111 ? 35.923 9.691 -24.490 1.00 93.94 111 PRO A CA 1
ATOM 858 C C . PRO A 1 111 ? 36.680 9.905 -25.799 1.00 93.94 111 PRO A C 1
ATOM 860 O O . PRO A 1 111 ? 37.860 10.241 -25.751 1.00 93.94 111 PRO A O 1
ATOM 863 N N . ALA A 1 112 ? 36.020 9.761 -26.956 1.00 93.06 112 ALA A N 1
ATOM 864 C CA . ALA A 1 112 ? 36.653 10.021 -28.246 1.00 93.06 112 ALA A CA 1
ATOM 865 C C . ALA A 1 112 ? 37.144 11.470 -28.345 1.00 93.06 112 ALA A C 1
ATOM 867 O O . ALA A 1 112 ? 38.291 11.690 -28.725 1.00 93.06 112 ALA A O 1
ATOM 868 N N . PHE A 1 113 ? 36.321 12.438 -27.927 1.00 94.44 113 PHE A N 1
ATOM 869 C CA . PHE A 1 113 ? 36.675 13.856 -27.919 1.00 94.44 113 PHE A CA 1
ATOM 870 C C . PHE A 1 113 ? 37.898 14.142 -27.036 1.00 94.44 113 PHE A C 1
ATOM 872 O O . PHE A 1 113 ? 38.883 14.715 -27.511 1.00 94.44 113 PHE A O 1
ATOM 879 N N . PHE A 1 114 ? 37.876 13.689 -25.778 1.00 94.38 114 PHE A N 1
ATOM 880 C CA . PHE A 1 114 ? 39.000 13.872 -24.854 1.00 94.38 114 PHE A CA 1
ATOM 881 C C . PHE A 1 114 ? 40.269 13.149 -25.325 1.00 94.38 114 PHE A C 1
ATOM 883 O O . PHE A 1 114 ? 41.355 13.716 -25.236 1.00 94.38 114 PHE A O 1
ATOM 890 N N . ALA A 1 115 ? 40.147 11.938 -25.874 1.00 93.25 115 ALA A N 1
ATOM 891 C CA . ALA A 1 115 ? 41.281 11.186 -26.403 1.00 93.25 115 ALA A CA 1
ATOM 892 C C . ALA A 1 115 ? 41.926 11.886 -27.608 1.00 93.25 115 ALA A C 1
ATOM 894 O O . ALA A 1 115 ? 43.150 11.920 -27.699 1.00 93.25 115 ALA A O 1
ATOM 895 N N . THR A 1 116 ? 41.138 12.474 -28.516 1.00 91.56 116 THR A N 1
ATOM 896 C CA . THR A 1 116 ? 41.688 13.272 -29.625 1.00 91.56 116 THR A CA 1
ATOM 897 C C . THR A 1 116 ? 42.334 14.567 -29.149 1.00 91.56 116 THR A C 1
ATOM 899 O O . THR A 1 116 ? 43.422 14.890 -29.612 1.00 91.56 116 THR A O 1
ATOM 902 N N . LEU A 1 117 ? 41.714 15.277 -28.201 1.00 93.44 117 LEU A N 1
ATOM 903 C CA . LEU A 1 117 ? 42.261 16.511 -27.637 1.00 93.44 117 LEU A CA 1
ATOM 904 C C . LEU A 1 117 ? 43.621 16.259 -26.966 1.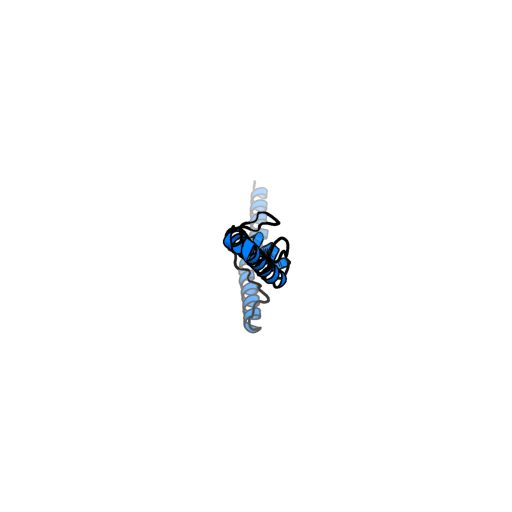00 93.44 117 LEU A C 1
ATOM 906 O O . LEU A 1 117 ? 44.587 16.958 -27.248 1.00 93.44 117 LEU A O 1
ATOM 910 N N . LEU A 1 118 ? 43.706 15.215 -26.136 1.00 92.38 118 LEU A N 1
ATOM 911 C CA . LEU A 1 118 ? 44.927 14.820 -25.429 1.00 92.38 118 LEU A CA 1
ATOM 912 C C . LEU A 1 118 ? 46.024 14.292 -26.365 1.00 92.38 118 LEU A C 1
ATOM 914 O O . LEU A 1 118 ? 47.186 14.278 -25.993 1.00 92.38 118 LEU A O 1
ATOM 918 N N . ARG A 1 119 ? 45.671 13.839 -27.571 1.00 90.00 119 ARG A N 1
ATOM 919 C CA . ARG A 1 119 ? 46.639 13.373 -28.574 1.00 90.00 119 ARG A CA 1
ATOM 920 C C . ARG A 1 119 ? 47.201 14.508 -29.438 1.00 90.00 119 ARG A C 1
ATOM 922 O O . ARG A 1 119 ? 48.202 14.299 -30.114 1.00 90.00 119 ARG A O 1
ATOM 929 N N . ILE A 1 120 ? 46.520 15.655 -29.474 1.00 88.56 120 ILE A N 1
ATOM 930 C CA . ILE A 1 120 ? 46.910 16.849 -30.244 1.00 88.56 120 ILE A CA 1
ATOM 931 C C . ILE A 1 120 ? 47.786 17.799 -29.409 1.00 88.56 120 ILE A C 1
ATOM 933 O O . ILE A 1 120 ? 48.586 18.533 -29.988 1.00 88.56 120 ILE A O 1
ATOM 937 N N . PHE A 1 121 ? 47.622 17.794 -28.084 1.00 80.75 121 PHE A N 1
ATOM 938 C CA . PHE A 1 121 ? 48.400 18.587 -27.126 1.00 80.75 121 PHE A CA 1
ATOM 939 C C . PHE A 1 121 ? 49.641 17.827 -26.645 1.00 80.75 121 PHE A C 1
ATOM 941 O O . PHE A 1 121 ? 50.677 18.490 -26.417 1.00 80.75 121 PHE A O 1
#

Radius of gyration: 39.93 Å; chains: 1; bounding box: 88×26×92 Å